Protein AF-A0A150UQ22-F1 (afdb_monomer_lite)

Secondary structure (DSSP, 8-state):
-PPP--EEEE-TTSHHHHHHHHIIIIIS---GGGEEEEES-GGGHHHHHTTT-EEEE--TT-HHHHHHH-

Foldseek 3Di:
DPDQQAAEQEPCVDDVSVVVVCCVCPVVNPDQDSYEYEEQDPVCQCVSVVVVHHYAYDDPVDVVSVVVSD

Structure (mmCIF, N/CA/C/O backbone):
data_AF-A0A150UQ22-F1
#
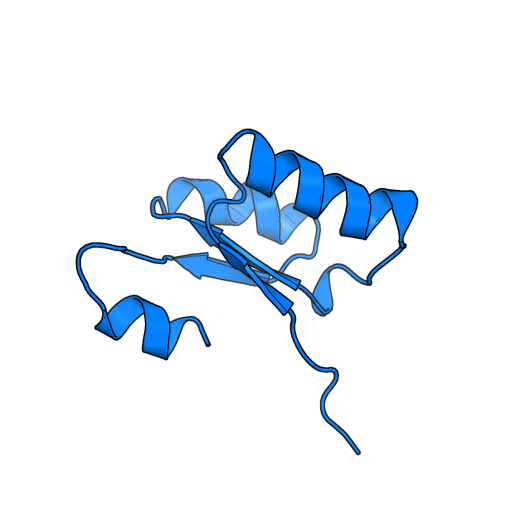_entry.id   AF-A0A150UQ22-F1
#
loop_
_atom_site.group_PDB
_atom_site.id
_atom_site.type_symbol
_atom_site.label_atom_id
_atom_site.label_alt_id
_atom_site.label_comp_id
_atom_site.label_asym_id
_atom_site.label_entity_id
_atom_site.label_seq_id
_atom_site.pdbx_PDB_ins_code
_atom_site.Cartn_x
_atom_site.Cartn_y
_atom_site.Cartn_z
_atom_site.occupancy
_atom_site.B_iso_or_equiv
_atom_site.auth_seq_id
_atom_site.auth_comp_id
_atom_site.auth_asym_id
_atom_site.auth_atom_id
_atom_site.pdbx_PDB_model_num
ATOM 1 N N . MET A 1 1 ? -2.018 -15.210 21.252 1.00 42.69 1 MET A N 1
ATOM 2 C CA . MET A 1 1 ? -1.994 -13.917 20.540 1.00 42.69 1 MET A CA 1
ATOM 3 C C . MET A 1 1 ? -1.738 -14.214 19.077 1.00 42.69 1 MET A C 1
ATOM 5 O O . MET A 1 1 ? -0.601 -14.443 18.698 1.00 42.69 1 MET A O 1
ATOM 9 N N . SER A 1 2 ? -2.794 -14.349 18.283 1.00 46.75 2 SER A N 1
ATOM 10 C CA . SER A 1 2 ? -2.685 -14.406 16.826 1.00 46.75 2 SER A CA 1
ATOM 11 C C . SER A 1 2 ? -2.311 -13.007 16.345 1.00 46.75 2 SER A C 1
ATOM 13 O O . SER A 1 2 ? -3.053 -12.063 16.622 1.00 46.75 2 SER A O 1
ATOM 15 N N . CYS A 1 3 ? -1.149 -12.851 15.704 1.00 52.16 3 CYS A N 1
ATOM 16 C CA . CYS A 1 3 ? -0.813 -11.611 15.007 1.00 52.16 3 CYS A CA 1
ATOM 17 C C . CYS A 1 3 ? -1.985 -11.262 14.075 1.00 52.16 3 CYS A C 1
ATOM 19 O O . CYS A 1 3 ? -2.480 -12.175 13.405 1.00 52.16 3 CYS A O 1
ATOM 21 N N . PRO A 1 4 ? -2.482 -10.012 14.055 1.00 59.34 4 PRO A N 1
ATOM 22 C CA . PRO A 1 4 ? -3.508 -9.636 13.095 1.00 59.34 4 PRO A CA 1
ATOM 23 C C . PRO A 1 4 ? -2.972 -9.967 11.701 1.00 59.34 4 PRO A C 1
ATOM 25 O O . PRO A 1 4 ? -1.858 -9.584 11.352 1.00 59.34 4 PRO A O 1
ATOM 28 N N . SER A 1 5 ? -3.717 -10.772 10.952 1.00 62.50 5 SER A N 1
ATOM 29 C CA . SER A 1 5 ? -3.352 -11.165 9.596 1.00 62.50 5 SER A CA 1
ATOM 30 C C . SER A 1 5 ? -3.304 -9.915 8.722 1.00 62.50 5 SER A C 1
ATOM 32 O O . SER A 1 5 ? -4.348 -9.330 8.431 1.00 62.50 5 SER A O 1
ATOM 34 N N . SER A 1 6 ? -2.090 -9.495 8.360 1.00 82.50 6 SER A N 1
ATOM 35 C CA . SER A 1 6 ? -1.860 -8.365 7.466 1.00 82.50 6 SER A CA 1
ATOM 36 C C . SER A 1 6 ? -2.231 -8.744 6.036 1.00 82.50 6 SER A C 1
ATOM 38 O O . SER A 1 6 ? -1.777 -9.759 5.507 1.00 82.50 6 SER A O 1
ATOM 40 N N . TRP A 1 7 ? -3.056 -7.919 5.401 1.00 91.50 7 TRP A N 1
ATOM 41 C CA . TRP A 1 7 ? -3.420 -8.047 3.999 1.00 91.50 7 TRP A CA 1
ATOM 42 C C . TRP A 1 7 ? -2.391 -7.328 3.143 1.00 91.50 7 TRP A C 1
ATOM 44 O O . TRP A 1 7 ? -2.311 -6.101 3.163 1.00 91.50 7 TRP A O 1
ATOM 54 N N . LEU A 1 8 ? -1.621 -8.079 2.362 1.00 91.81 8 LEU A N 1
ATOM 55 C CA . LEU A 1 8 ? -0.776 -7.490 1.335 1.00 91.81 8 LEU A CA 1
ATOM 56 C C . LEU A 1 8 ? -1.614 -7.174 0.098 1.00 91.81 8 LEU A C 1
ATOM 58 O O . LEU A 1 8 ? -2.183 -8.074 -0.517 1.00 91.81 8 LEU A O 1
ATOM 62 N N . LEU A 1 9 ? -1.667 -5.899 -0.283 1.00 93.00 9 LEU A N 1
ATOM 63 C CA . LEU A 1 9 ? -2.387 -5.448 -1.465 1.00 93.00 9 LEU A CA 1
ATOM 64 C C . LEU A 1 9 ? -1.409 -4.880 -2.494 1.00 93.00 9 LEU A C 1
ATOM 66 O O . LEU A 1 9 ? -0.750 -3.859 -2.274 1.00 93.00 9 LEU A O 1
ATOM 70 N N . SER A 1 10 ? -1.320 -5.553 -3.638 1.00 91.31 10 SER A N 1
ATOM 71 C CA . SER A 1 10 ? -0.458 -5.172 -4.754 1.00 91.31 10 SER A CA 1
ATOM 72 C C . SER A 1 10 ? -1.195 -4.383 -5.823 1.00 91.31 10 SER A C 1
ATOM 74 O O . SER A 1 10 ? -2.369 -4.621 -6.102 1.00 91.31 10 SER A O 1
ATOM 76 N N . GLY A 1 11 ? -0.500 -3.428 -6.443 1.00 89.19 11 GLY A N 1
ATOM 77 C CA . GLY A 1 11 ? -1.075 -2.629 -7.526 1.00 89.19 11 GLY A CA 1
ATOM 78 C C . GLY A 1 11 ? -2.091 -1.592 -7.043 1.00 89.19 11 GLY A C 1
ATOM 79 O O . GLY A 1 11 ? -2.956 -1.175 -7.813 1.00 89.19 11 GLY A O 1
ATOM 80 N N . VAL A 1 12 ? -1.968 -1.127 -5.794 1.00 93.06 12 VAL A N 1
ATOM 81 C CA . VAL A 1 12 ? -2.862 -0.121 -5.179 1.00 93.06 12 VAL A CA 1
ATOM 82 C C . VAL A 1 12 ? -2.869 1.232 -5.892 1.00 93.06 12 VAL A C 1
ATOM 84 O O . VAL A 1 12 ? -3.739 2.060 -5.651 1.00 93.06 12 VAL A O 1
ATOM 87 N N . THR A 1 13 ? -1.908 1.477 -6.782 1.00 91.81 13 THR A N 1
ATOM 88 C CA . THR A 1 13 ? -1.855 2.686 -7.613 1.00 91.81 13 THR A CA 1
ATOM 89 C C . THR A 1 13 ? -2.627 2.559 -8.929 1.00 91.81 13 THR A C 1
ATOM 91 O O . THR A 1 13 ? -2.780 3.557 -9.627 1.00 91.81 13 THR A O 1
ATOM 94 N N . GLY A 1 14 ? -3.053 1.351 -9.310 1.00 89.62 14 GLY A N 1
ATOM 95 C CA . GLY A 1 14 ? -3.867 1.096 -10.501 1.00 89.62 14 GLY A CA 1
ATOM 96 C C . GLY A 1 14 ? -5.366 1.170 -10.205 1.00 89.62 14 GLY A C 1
ATOM 97 O O . GLY A 1 14 ? -5.773 1.160 -9.048 1.00 89.62 14 GLY A O 1
ATOM 98 N N . GLY A 1 15 ? -6.205 1.206 -11.246 1.00 92.75 15 GLY A N 1
ATOM 99 C CA . GLY A 1 15 ? -7.655 1.403 -11.093 1.00 92.75 15 GLY A CA 1
ATOM 100 C C . GLY A 1 15 ? -8.339 0.367 -10.192 1.00 92.75 15 GLY A C 1
ATOM 101 O O . GLY A 1 15 ? -9.064 0.737 -9.272 1.00 92.75 15 GLY A O 1
ATOM 102 N N . LEU A 1 16 ? -8.067 -0.925 -10.412 1.00 93.69 16 LEU A N 1
ATOM 103 C CA . LEU A 1 16 ? -8.660 -1.999 -9.608 1.00 93.69 16 LEU A CA 1
ATOM 104 C C . LEU A 1 16 ? -8.116 -2.012 -8.173 1.00 93.69 16 LEU A C 1
ATOM 106 O O . LEU A 1 16 ? -8.897 -2.016 -7.227 1.00 93.69 16 LEU A O 1
ATOM 110 N N . GLY A 1 17 ? -6.791 -1.980 -8.004 1.00 93.94 17 GLY A N 1
ATOM 111 C CA . GLY A 1 17 ? -6.169 -2.021 -6.679 1.00 93.94 17 GLY A CA 1
ATOM 112 C C . GLY A 1 17 ? -6.550 -0.820 -5.811 1.00 93.94 17 GLY A C 1
ATOM 113 O O . GLY A 1 17 ? -6.827 -0.990 -4.627 1.00 93.94 17 GLY A O 1
ATOM 114 N N . ALA A 1 18 ? -6.646 0.377 -6.399 1.00 95.12 18 ALA A N 1
ATOM 115 C CA . ALA A 1 18 ? -7.105 1.573 -5.697 1.00 95.12 18 ALA A CA 1
ATOM 116 C C . ALA A 1 18 ? -8.566 1.447 -5.242 1.00 95.12 18 ALA A C 1
ATOM 118 O O . ALA A 1 18 ? -8.897 1.822 -4.118 1.00 95.12 18 ALA A O 1
ATOM 119 N N . LYS A 1 19 ? -9.442 0.895 -6.095 1.00 96.88 19 LYS A N 1
ATOM 120 C CA . LYS A 1 19 ? -10.851 0.672 -5.752 1.00 96.88 19 LYS A CA 1
ATOM 121 C C . LYS A 1 19 ? -11.006 -0.369 -4.644 1.00 96.88 19 LYS A C 1
ATOM 123 O O . LYS A 1 19 ? -11.758 -0.126 -3.710 1.00 96.88 19 LYS A O 1
ATOM 128 N N . ILE A 1 20 ? -10.252 -1.467 -4.703 1.00 96.44 20 ILE A N 1
ATOM 129 C CA . ILE A 1 20 ? -10.238 -2.483 -3.643 1.00 96.44 20 ILE A CA 1
ATOM 130 C C . ILE A 1 20 ? -9.747 -1.876 -2.327 1.00 96.44 20 ILE A C 1
ATOM 132 O O . ILE A 1 20 ? -10.408 -2.049 -1.310 1.00 96.44 20 ILE A O 1
ATOM 136 N N . LEU A 1 21 ? -8.642 -1.121 -2.339 1.00 96.12 21 LEU A N 1
ATOM 137 C CA . LEU A 1 21 ? -8.135 -0.452 -1.137 1.00 96.12 21 LEU A CA 1
ATOM 138 C C . LEU A 1 21 ? -9.184 0.495 -0.541 1.00 96.12 21 LEU A C 1
ATOM 140 O O . LEU A 1 21 ? -9.422 0.480 0.664 1.00 96.12 21 LEU A O 1
ATOM 144 N N . HIS A 1 22 ? -9.835 1.291 -1.391 1.00 96.00 22 HIS A N 1
ATOM 145 C CA . HIS A 1 22 ? -10.922 2.164 -0.970 1.00 96.00 22 HIS A CA 1
ATOM 146 C C . HIS A 1 22 ? -12.074 1.374 -0.345 1.00 96.00 22 HIS A C 1
ATOM 148 O O . HIS A 1 22 ? -12.526 1.735 0.735 1.00 96.00 22 HIS A O 1
ATOM 154 N N . ASP A 1 23 ? -12.531 0.293 -0.976 1.00 97.12 23 ASP A N 1
ATOM 155 C CA . ASP A 1 23 ? -13.639 -0.507 -0.456 1.00 97.12 23 ASP A CA 1
ATOM 156 C C . ASP A 1 23 ? -13.253 -1.198 0.867 1.00 97.12 23 ASP A C 1
ATOM 158 O O . ASP A 1 23 ? -14.044 -1.206 1.810 1.00 97.12 23 ASP A O 1
ATOM 162 N N . MET A 1 24 ? -12.016 -1.691 1.008 1.00 95.81 24 MET A N 1
ATOM 163 C CA . MET A 1 24 ? -11.514 -2.239 2.275 1.00 95.81 24 MET A CA 1
ATOM 164 C C . MET A 1 24 ? -11.566 -1.199 3.402 1.00 95.81 24 MET A C 1
ATOM 166 O O . MET A 1 24 ? -12.066 -1.490 4.486 1.00 95.81 24 MET A O 1
ATOM 170 N N . LEU A 1 25 ? -11.093 0.022 3.150 1.00 95.31 25 LEU A N 1
ATOM 171 C CA . LEU A 1 25 ? -11.025 1.072 4.169 1.00 95.31 25 LEU A CA 1
ATOM 172 C C . LEU A 1 25 ? -12.390 1.707 4.466 1.00 95.31 25 LEU A C 1
ATOM 174 O O . LEU A 1 25 ? -12.743 1.907 5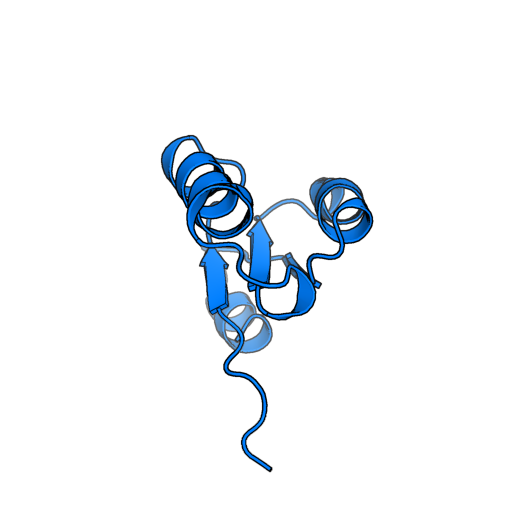.625 1.00 95.31 25 LEU A O 1
ATOM 178 N N . ALA A 1 26 ? -13.159 2.041 3.431 1.00 96.69 26 ALA A N 1
ATOM 179 C CA . ALA A 1 26 ? -14.375 2.838 3.556 1.00 96.69 26 ALA A CA 1
ATOM 180 C C . ALA A 1 26 ? -15.643 1.990 3.713 1.00 96.69 26 ALA A C 1
ATOM 182 O O . ALA A 1 26 ? -16.535 2.373 4.467 1.00 96.69 26 ALA A O 1
ATOM 183 N N . VAL A 1 27 ? -15.740 0.856 3.010 1.00 96.75 27 VAL A N 1
ATOM 184 C CA . VAL A 1 27 ? -16.952 0.017 3.001 1.00 96.75 27 VAL A CA 1
ATOM 185 C C . VAL A 1 27 ? -16.862 -1.073 4.062 1.00 96.75 27 VAL A C 1
ATOM 187 O O . VAL A 1 27 ? -17.799 -1.269 4.830 1.00 96.75 27 VAL A O 1
ATOM 190 N N . HIS A 1 28 ? -15.725 -1.764 4.128 1.00 95.62 28 HIS A N 1
ATOM 191 C CA . HIS A 1 28 ? -15.515 -2.877 5.055 1.00 95.62 28 HIS A CA 1
ATOM 192 C C . HIS A 1 28 ? -14.828 -2.473 6.364 1.00 95.62 28 HIS A C 1
ATOM 194 O O . HIS A 1 28 ? -14.714 -3.303 7.262 1.00 95.62 28 HIS A O 1
ATOM 200 N N . GLN A 1 29 ? -14.402 -1.211 6.481 1.00 94.06 29 GLN A N 1
ATOM 201 C CA . GLN A 1 29 ? -13.818 -0.631 7.694 1.00 94.06 29 GLN A CA 1
ATOM 202 C C . GLN A 1 29 ? -12.626 -1.428 8.246 1.00 94.06 29 GLN A C 1
ATOM 204 O O . GLN A 1 29 ? -12.439 -1.532 9.461 1.00 94.06 29 GLN A O 1
ATOM 209 N N . PHE A 1 30 ? -11.798 -1.987 7.358 1.00 93.75 30 PHE A N 1
ATOM 210 C CA . PHE A 1 30 ? -10.533 -2.583 7.773 1.00 93.75 30 PHE A CA 1
ATOM 211 C C . PHE A 1 30 ? -9.656 -1.512 8.434 1.00 93.75 30 PHE A C 1
ATOM 213 O O . PHE A 1 30 ? -9.544 -0.400 7.907 1.00 93.75 30 PHE A O 1
ATOM 220 N N . PRO A 1 31 ? -8.990 -1.823 9.559 1.00 93.25 31 PRO A N 1
ATOM 221 C CA . PRO A 1 31 ? -8.030 -0.898 10.133 1.00 93.25 31 PRO A CA 1
ATOM 222 C C . PRO A 1 31 ? -6.863 -0.713 9.149 1.00 93.25 31 PRO A C 1
ATOM 224 O O . PRO A 1 31 ? -6.315 -1.720 8.687 1.00 93.25 31 PRO A O 1
ATOM 227 N N . PRO A 1 32 ? -6.438 0.529 8.845 1.00 93.31 32 PRO A N 1
ATOM 228 C CA . PRO A 1 32 ? -5.335 0.783 7.915 1.00 93.31 32 PRO A CA 1
ATOM 229 C C . PRO A 1 32 ? -4.052 0.019 8.272 1.00 93.31 32 PRO A C 1
ATOM 231 O O . PRO A 1 32 ? -3.382 -0.517 7.398 1.00 93.31 32 PRO A O 1
ATOM 234 N N . SER A 1 33 ? -3.773 -0.147 9.567 1.00 91.75 33 SER A N 1
ATOM 235 C CA . SER A 1 33 ? -2.622 -0.905 10.072 1.00 91.75 33 SER A CA 1
ATOM 236 C C . SER A 1 33 ? -2.665 -2.412 9.790 1.00 91.75 33 SER A C 1
ATOM 238 O O . SER A 1 33 ? -1.668 -3.094 10.001 1.00 91.75 33 SER A O 1
ATOM 240 N N . SER A 1 34 ? -3.798 -2.951 9.327 1.00 93.19 34 SER A N 1
ATOM 241 C CA . SER A 1 34 ? -3.914 -4.346 8.881 1.00 93.19 34 SER A CA 1
ATOM 242 C C . SER A 1 34 ? -3.650 -4.532 7.388 1.00 93.19 34 SER A C 1
ATOM 244 O O . SER A 1 34 ? -3.754 -5.653 6.897 1.00 93.19 34 SER A O 1
ATOM 246 N N . ILE A 1 35 ? -3.341 -3.461 6.653 1.00 94.25 35 ILE A N 1
ATOM 247 C CA . ILE A 1 35 ? -3.131 -3.495 5.206 1.00 94.25 35 ILE A CA 1
ATOM 248 C C . ILE A 1 35 ? -1.718 -3.005 4.892 1.00 94.25 35 ILE A C 1
ATOM 250 O O . ILE A 1 35 ? -1.319 -1.905 5.274 1.00 94.25 35 ILE A O 1
ATOM 254 N N . VAL A 1 36 ? -0.988 -3.815 4.131 1.00 94.38 36 VAL A N 1
ATOM 255 C CA . VAL A 1 36 ? 0.305 -3.464 3.545 1.00 94.38 36 VAL A CA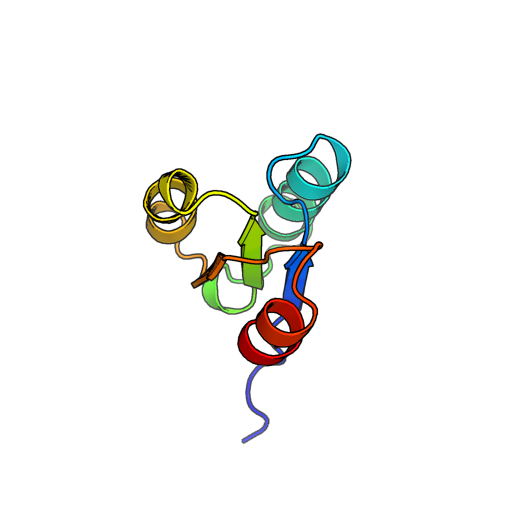 1
ATOM 256 C C . VAL A 1 36 ? 0.073 -3.098 2.083 1.00 94.38 36 VAL A C 1
ATOM 258 O O . VAL A 1 36 ? -0.173 -3.955 1.232 1.00 94.38 36 VAL A O 1
ATOM 261 N N . ALA A 1 37 ? 0.126 -1.805 1.785 1.00 94.81 37 ALA A N 1
ATOM 262 C CA . ALA A 1 37 ? 0.003 -1.272 0.438 1.00 94.81 37 ALA A CA 1
ATOM 263 C C . ALA A 1 37 ? 1.335 -1.414 -0.312 1.00 94.81 37 ALA A C 1
ATOM 265 O O . ALA A 1 37 ? 2.387 -1.031 0.204 1.00 94.81 37 ALA A O 1
ATOM 266 N N . THR A 1 38 ? 1.308 -1.925 -1.546 1.00 93.75 38 THR A N 1
ATOM 267 C CA . THR A 1 38 ? 2.536 -2.096 -2.339 1.00 93.75 38 THR A CA 1
ATOM 268 C C . THR A 1 38 ? 2.464 -1.488 -3.737 1.00 93.75 38 THR A C 1
ATOM 270 O O . THR A 1 38 ? 1.459 -1.581 -4.452 1.00 93.75 38 THR A O 1
ATOM 273 N N . ALA A 1 39 ? 3.558 -0.843 -4.143 1.00 91.62 39 ALA A N 1
ATOM 274 C CA . ALA A 1 39 ? 3.721 -0.258 -5.471 1.00 91.62 39 ALA A CA 1
ATOM 275 C C . ALA A 1 39 ? 5.192 -0.273 -5.908 1.00 91.62 39 ALA A C 1
ATOM 277 O O . ALA A 1 39 ? 6.091 -0.289 -5.075 1.00 91.62 39 ALA A O 1
ATOM 278 N N . CYS A 1 40 ? 5.447 -0.176 -7.214 1.00 90.25 40 CYS A N 1
ATOM 279 C CA . CYS A 1 40 ? 6.811 -0.205 -7.762 1.00 90.25 40 CYS A CA 1
ATOM 280 C C . CYS A 1 40 ? 7.612 1.084 -7.529 1.00 90.25 40 CYS A C 1
ATOM 282 O O . CYS A 1 40 ? 8.802 1.135 -7.815 1.00 90.25 40 CYS A O 1
ATOM 284 N N . LYS A 1 41 ? 6.965 2.167 -7.079 1.00 89.81 41 LYS A N 1
ATOM 285 C CA . LYS A 1 41 ? 7.596 3.485 -6.929 1.00 89.81 41 LYS A CA 1
ATOM 286 C C . LYS A 1 41 ? 7.603 3.911 -5.469 1.00 89.81 41 LYS A C 1
ATOM 288 O O . LYS A 1 41 ? 6.547 4.205 -4.912 1.00 89.81 41 LYS A O 1
ATOM 293 N N . GLU A 1 42 ? 8.800 4.058 -4.909 1.00 91.00 42 GLU A N 1
ATOM 294 C CA . GLU A 1 42 ? 9.025 4.548 -3.540 1.00 91.00 42 GLU A CA 1
ATOM 295 C C . GLU A 1 42 ? 8.417 5.940 -3.300 1.00 91.00 42 GLU A C 1
ATOM 297 O O . GLU A 1 42 ? 7.955 6.248 -2.205 1.00 91.00 42 GLU A O 1
ATOM 302 N N . SER A 1 43 ? 8.288 6.765 -4.347 1.00 92.69 43 SER A N 1
ATOM 303 C CA . SER A 1 43 ? 7.647 8.087 -4.265 1.00 92.69 43 SER A CA 1
ATOM 304 C C . SER A 1 43 ? 6.178 8.061 -3.818 1.00 92.69 43 SER A C 1
ATOM 306 O O . SER A 1 43 ? 5.610 9.113 -3.528 1.00 92.69 43 SER A O 1
ATOM 308 N N . LYS A 1 44 ? 5.545 6.883 -3.753 1.00 91.31 44 LYS A N 1
ATOM 309 C CA . LYS A 1 44 ? 4.184 6.699 -3.234 1.00 91.31 44 LYS A CA 1
ATOM 310 C C . LYS A 1 44 ? 4.125 6.388 -1.738 1.00 91.31 44 LYS A C 1
ATOM 312 O O . LYS A 1 44 ? 3.028 6.443 -1.192 1.00 91.31 44 LYS A O 1
ATOM 317 N N . ARG A 1 45 ? 5.257 6.139 -1.069 1.00 93.81 45 ARG A N 1
ATOM 318 C CA . ARG A 1 45 ? 5.311 5.782 0.357 1.00 93.81 45 ARG A CA 1
ATOM 319 C C . ARG A 1 45 ? 4.542 6.760 1.240 1.00 93.81 45 ARG A C 1
ATOM 321 O O . ARG A 1 45 ? 3.565 6.374 1.874 1.00 93.81 45 ARG A O 1
ATOM 328 N N . LEU A 1 46 ? 4.930 8.037 1.203 1.00 95.00 46 LEU A N 1
ATOM 329 C CA . LEU A 1 46 ? 4.341 9.073 2.060 1.00 95.00 46 LEU A CA 1
ATOM 330 C C . LEU A 1 46 ? 2.828 9.219 1.855 1.00 95.00 46 LEU A C 1
ATOM 332 O O . LEU A 1 46 ? 2.109 9.519 2.801 1.00 95.00 46 LEU A O 1
ATOM 336 N N . TYR A 1 47 ? 2.335 8.984 0.636 1.00 93.75 47 TYR A N 1
ATOM 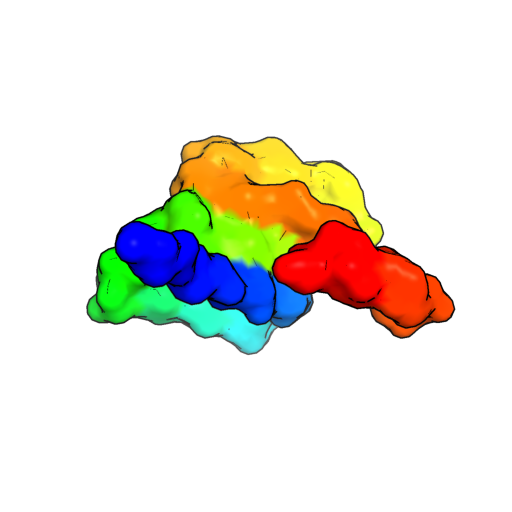337 C CA . TYR A 1 47 ? 0.903 9.045 0.346 1.00 93.75 47 TYR A CA 1
ATOM 338 C C . TYR A 1 47 ? 0.115 7.973 1.112 1.00 93.75 47 TYR A C 1
ATOM 340 O O . TYR A 1 47 ? -0.966 8.269 1.615 1.00 93.75 47 TYR A O 1
ATOM 348 N N . PHE A 1 48 ? 0.637 6.748 1.210 1.00 94.50 48 PHE A N 1
ATOM 349 C CA . PHE A 1 48 ? -0.026 5.652 1.921 1.00 94.50 48 PHE A CA 1
ATOM 350 C C . PHE A 1 48 ? 0.218 5.713 3.433 1.00 94.50 48 PHE A C 1
ATOM 352 O O . PHE A 1 48 ? -0.728 5.574 4.205 1.00 94.50 48 PHE A O 1
ATOM 359 N N . GLU A 1 49 ? 1.443 6.017 3.866 1.00 94.56 49 GLU A N 1
ATOM 360 C CA . GLU A 1 49 ? 1.776 6.122 5.294 1.00 94.56 49 GLU A CA 1
ATOM 361 C C . GLU A 1 49 ? 1.011 7.259 5.989 1.00 94.56 49 GLU A C 1
ATOM 363 O O . GLU A 1 49 ? 0.564 7.094 7.122 1.00 94.56 49 GLU A O 1
ATOM 368 N N . TYR A 1 50 ? 0.746 8.378 5.299 1.00 95.38 50 TYR A N 1
ATOM 369 C CA . TYR A 1 50 ? -0.106 9.452 5.831 1.00 95.38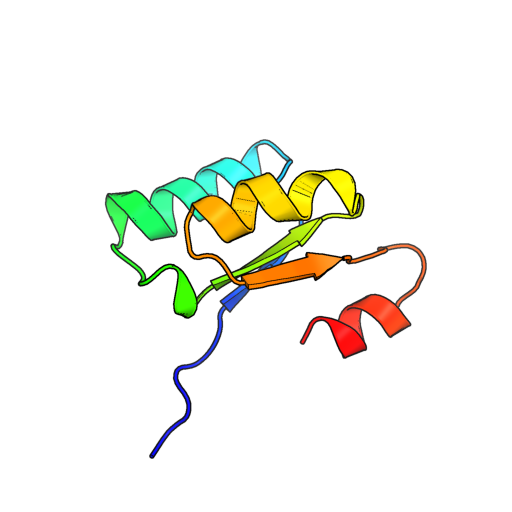 50 TYR A CA 1
ATOM 370 C C . TYR A 1 50 ? -1.559 9.007 6.083 1.00 95.38 50 TYR A C 1
ATOM 372 O O . TYR A 1 50 ? -2.261 9.594 6.902 1.00 95.38 50 TYR A O 1
ATOM 380 N N . GLN A 1 51 ? -2.014 7.948 5.407 1.00 92.69 51 GLN A N 1
ATOM 381 C CA . GLN A 1 51 ? -3.331 7.335 5.611 1.00 92.69 51 GLN A CA 1
ATOM 382 C C . GLN A 1 51 ? -3.302 6.227 6.681 1.00 92.69 51 GLN A C 1
ATOM 384 O O . GLN A 1 51 ? -4.307 5.551 6.894 1.00 92.69 51 GLN A O 1
ATOM 389 N N . GLY A 1 52 ? -2.163 6.028 7.354 1.00 93.81 52 GLY A N 1
ATOM 390 C CA . GLY A 1 52 ? -1.972 5.000 8.379 1.00 93.81 52 GLY A CA 1
ATOM 391 C C . GLY A 1 52 ? -1.743 3.591 7.830 1.00 93.81 52 GLY A C 1
ATOM 392 O O . GLY A 1 52 ? -1.829 2.630 8.593 1.00 93.81 52 GLY A O 1
ATOM 393 N N . LEU A 1 53 ? -1.481 3.459 6.526 1.00 94.19 53 LEU A N 1
ATOM 394 C CA . LEU A 1 53 ? -1.153 2.186 5.885 1.00 94.19 53 LEU A CA 1
ATOM 395 C C . LEU A 1 53 ? 0.341 1.898 6.021 1.00 94.19 53 LEU A C 1
ATOM 397 O O . LEU A 1 53 ? 1.170 2.800 5.891 1.00 94.19 53 LEU A O 1
ATOM 401 N N . GLU A 1 54 ? 0.694 0.627 6.186 1.00 94.00 54 GLU A N 1
ATOM 402 C CA . GLU A 1 54 ? 2.071 0.201 5.959 1.00 94.00 54 GLU A CA 1
ATOM 403 C C . GLU A 1 54 ? 2.357 0.203 4.449 1.00 94.00 54 GLU A C 1
ATOM 405 O O . GLU A 1 54 ? 1.504 -0.193 3.651 1.00 94.00 54 GLU A O 1
ATOM 410 N N . PHE A 1 55 ? 3.551 0.643 4.037 1.00 93.50 55 PHE A N 1
ATOM 411 C CA . PHE A 1 55 ? 3.947 0.660 2.629 1.00 93.50 55 PHE A CA 1
ATOM 412 C C . PHE A 1 55 ? 5.250 -0.100 2.378 1.00 93.50 55 PHE A C 1
ATOM 414 O O . PHE A 1 55 ? 6.266 0.126 3.046 1.00 93.50 55 PHE A O 1
ATOM 421 N N . ARG A 1 56 ? 5.245 -0.954 1.350 1.00 92.94 56 ARG A N 1
ATOM 422 C CA . ARG A 1 56 ? 6.434 -1.672 0.871 1.00 92.94 56 ARG A CA 1
ATOM 423 C C . ARG A 1 56 ? 6.559 -1.537 -0.646 1.00 92.94 56 ARG A C 1
ATOM 425 O O . ARG A 1 56 ? 5.565 -1.570 -1.372 1.00 92.94 56 ARG A O 1
ATOM 432 N N . VAL A 1 57 ? 7.788 -1.384 -1.136 1.00 91.56 57 VAL A N 1
ATOM 433 C CA . VAL A 1 57 ? 8.045 -1.398 -2.581 1.00 91.56 57 VAL A CA 1
ATOM 434 C C . VAL A 1 57 ? 8.004 -2.831 -3.071 1.00 91.56 57 VAL A C 1
ATOM 436 O O . VAL A 1 57 ? 8.608 -3.712 -2.465 1.00 91.56 57 VAL A O 1
ATOM 439 N N . LEU A 1 58 ? 7.298 -3.037 -4.178 1.00 90.25 58 LEU A N 1
ATOM 440 C CA . LEU A 1 58 ? 7.225 -4.316 -4.864 1.00 90.25 58 LEU A CA 1
ATOM 441 C C . LEU A 1 58 ? 7.639 -4.118 -6.319 1.00 90.25 58 LEU A C 1
ATOM 443 O O . LEU A 1 58 ? 6.978 -3.383 -7.059 1.00 90.25 58 LEU A O 1
ATOM 447 N N . ASP A 1 59 ? 8.730 -4.765 -6.707 1.00 87.38 59 ASP A N 1
ATOM 448 C CA . ASP A 1 59 ? 9.201 -4.835 -8.082 1.00 87.38 59 ASP A CA 1
ATOM 449 C C . ASP A 1 59 ? 8.771 -6.180 -8.680 1.00 87.38 59 ASP A C 1
ATOM 451 O O . ASP A 1 59 ? 9.188 -7.243 -8.226 1.00 87.38 59 ASP A O 1
ATOM 455 N N . TYR A 1 60 ? 7.901 -6.150 -9.688 1.00 82.31 60 TYR A N 1
ATOM 456 C CA . TYR A 1 60 ? 7.379 -7.379 -10.289 1.00 82.31 60 TYR A CA 1
ATOM 457 C C . TYR A 1 60 ? 8.408 -8.097 -11.170 1.00 82.31 60 TYR A C 1
ATOM 459 O O . TYR A 1 60 ? 8.218 -9.279 -11.456 1.00 82.31 60 TYR A O 1
ATOM 467 N N . ASP A 1 61 ? 9.485 -7.413 -11.563 1.00 86.62 61 ASP A N 1
ATOM 468 C CA . ASP A 1 61 ? 10.587 -8.005 -12.320 1.00 86.62 61 ASP A CA 1
ATOM 469 C C . ASP A 1 61 ? 11.634 -8.661 -11.396 1.00 86.62 61 ASP A C 1
ATOM 471 O O . ASP A 1 61 ? 12.408 -9.510 -11.845 1.00 86.62 61 ASP A O 1
ATOM 475 N N . ASP A 1 62 ? 11.631 -8.334 -10.094 1.00 85.38 62 ASP A N 1
ATOM 476 C CA . ASP A 1 62 ? 12.454 -8.996 -9.077 1.00 85.38 62 ASP A CA 1
ATOM 477 C C . ASP A 1 62 ? 11.587 -9.758 -8.054 1.00 85.38 62 ASP A C 1
ATOM 479 O O . ASP A 1 62 ? 11.120 -9.181 -7.062 1.00 85.38 62 ASP A O 1
ATOM 483 N N . PRO A 1 63 ? 11.427 -11.088 -8.210 1.00 81.88 63 PRO A N 1
ATOM 484 C CA . PRO A 1 63 ? 10.609 -11.900 -7.312 1.00 81.88 63 PRO A CA 1
ATOM 485 C C . PRO A 1 63 ? 11.101 -11.895 -5.857 1.00 81.88 63 PRO A C 1
ATOM 487 O O . PRO A 1 63 ? 10.333 -12.237 -4.956 1.00 81.88 63 PRO A O 1
ATOM 490 N N . LYS A 1 64 ? 12.350 -11.487 -5.578 1.00 84.69 64 LYS A N 1
ATOM 491 C CA . LYS A 1 64 ? 12.832 -11.335 -4.196 1.00 84.69 64 LYS A CA 1
ATOM 492 C C . LYS A 1 64 ? 12.091 -10.228 -3.457 1.00 84.69 64 LYS A C 1
ATOM 494 O O . LYS A 1 64 ? 11.864 -10.359 -2.256 1.00 84.69 64 LYS A O 1
ATOM 499 N N . THR A 1 65 ? 11.673 -9.178 -4.161 1.00 82.31 65 THR A N 1
ATOM 500 C CA . THR A 1 65 ? 10.944 -8.066 -3.541 1.00 82.31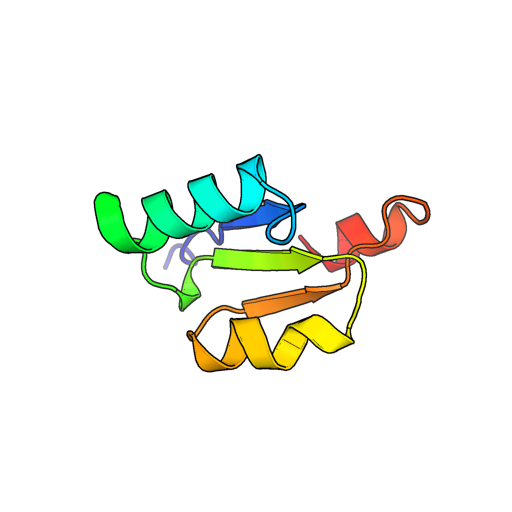 65 THR A CA 1
ATOM 501 C C . THR A 1 65 ? 9.561 -8.492 -3.056 1.00 82.31 65 THR A C 1
ATOM 503 O O . THR A 1 65 ? 9.113 -8.000 -2.025 1.00 82.31 65 THR A O 1
ATOM 506 N N . LEU A 1 66 ? 8.931 -9.486 -3.698 1.00 79.81 66 LEU A N 1
ATOM 507 C CA . LEU A 1 66 ? 7.692 -10.094 -3.203 1.00 79.81 66 LEU A CA 1
ATOM 508 C C . LEU A 1 66 ? 7.909 -10.800 -1.867 1.00 79.81 66 LEU A C 1
ATOM 510 O O . LEU A 1 66 ? 7.112 -10.641 -0.948 1.00 79.81 66 LEU A O 1
ATOM 514 N N . HIS A 1 67 ? 9.012 -11.533 -1.736 1.00 78.56 67 HIS A N 1
ATOM 515 C CA . HIS A 1 67 ? 9.337 -12.225 -0.495 1.00 78.56 67 HIS A CA 1
ATOM 516 C C . HIS A 1 67 ? 9.615 -11.267 0.665 1.00 78.56 67 HIS A C 1
ATOM 518 O O . HIS A 1 67 ? 9.265 -11.579 1.797 1.00 78.56 67 HIS A O 1
ATOM 524 N N . SER A 1 68 ? 10.227 -10.113 0.387 1.00 78.75 68 SER A N 1
ATOM 525 C CA . SER A 1 68 ? 10.420 -9.044 1.375 1.00 78.75 68 SER A CA 1
ATOM 526 C C . SER A 1 68 ? 9.145 -8.250 1.664 1.00 78.75 68 SER A C 1
ATOM 528 O O . SER A 1 68 ? 9.069 -7.572 2.686 1.00 78.75 68 SER A O 1
ATOM 530 N N . ALA A 1 69 ? 8.169 -8.290 0.755 1.00 76.44 69 ALA A N 1
ATOM 531 C CA . ALA A 1 69 ? 6.903 -7.602 0.919 1.00 76.44 69 ALA A CA 1
ATOM 532 C C . ALA A 1 69 ? 5.888 -8.408 1.744 1.00 76.44 69 ALA A C 1
ATOM 534 O O . ALA A 1 69 ? 5.062 -7.768 2.387 1.00 76.44 69 ALA A O 1
ATOM 535 N N . LEU A 1 70 ? 5.962 -9.747 1.766 1.00 75.50 70 LEU A N 1
ATOM 536 C CA . LEU A 1 70 ? 5.154 -10.639 2.625 1.00 75.50 70 LEU A CA 1
ATOM 537 C C . LEU A 1 70 ? 5.475 -10.494 4.124 1.00 75.50 70 LEU A C 1
ATOM 539 O O . LEU A 1 70 ? 4.559 -10.753 4.931 1.00 75.50 70 LEU A O 1
#

Sequence (70 aa):
MSCPSSWLLSGVTGGLGAKILHDMLAVHQFPPSSIVATACKESKRLYFEYQGLEFRVLDYDDPKTLHSAL

Radius of gyration: 11.85 Å; chains: 1; bounding box: 30×24×33 Å

pLDDT: mean 88.4, std 11.32, range [42.69, 97.12]